Protein AF-A0A6H0ZGT9-F1 (afdb_monomer_lite)

InterPro domains:
  IPR007039 Conjugal transfer TrbC/type IV secretion VirB2 [PF04956] (5-98)

Radius of gyration: 36.93 Å; chains: 1; bounding box: 100×81×76 Å

Structure (mmCIF, N/CA/C/O backbone):
data_AF-A0A6H0ZGT9-F1
#
_entry.id   AF-A0A6H0ZGT9-F1
#
loop_
_atom_site.group_PDB
_atom_site.id
_atom_site.type_symbol
_atom_site.label_atom_id
_atom_site.label_alt_id
_atom_site.label_comp_id
_atom_site.label_asym_id
_atom_site.label_entity_id
_atom_site.label_seq_id
_atom_site.pdbx_PDB_ins_code
_atom_site.Cartn_x
_atom_site.Cartn_y
_atom_site.Cartn_z
_atom_site.occupancy
_atom_site.B_iso_or_equiv
_atom_site.auth_seq_id
_atom_site.auth_comp_id
_atom_site.auth_asym_id
_atom_site.auth_atom_id
_atom_site.pdbx_PDB_model_num
ATOM 1 N N . MET A 1 1 ? -10.856 -4.646 -25.335 1.00 51.62 1 MET A N 1
ATOM 2 C CA . MET A 1 1 ? -10.482 -5.008 -23.946 1.00 51.62 1 MET A CA 1
ATOM 3 C C . MET A 1 1 ? -9.974 -3.779 -23.153 1.00 51.62 1 MET A C 1
ATOM 5 O O . MET A 1 1 ? -8.777 -3.687 -22.912 1.00 51.62 1 MET A O 1
ATOM 9 N N . PRO A 1 2 ? -10.827 -2.806 -22.757 1.00 55.91 2 PRO A N 1
ATOM 10 C CA . PRO A 1 2 ? -10.394 -1.606 -22.010 1.00 55.91 2 PRO A CA 1
ATOM 11 C C . PRO A 1 2 ? -10.449 -1.724 -20.469 1.00 55.91 2 PRO A C 1
ATOM 13 O O . PRO A 1 2 ? -9.839 -0.907 -19.783 1.00 55.91 2 PRO A O 1
ATOM 16 N N . HIS A 1 3 ? -11.117 -2.747 -19.920 1.00 55.16 3 HIS A N 1
ATOM 17 C CA . HIS A 1 3 ? -11.382 -2.908 -18.477 1.00 55.16 3 HIS A CA 1
ATOM 18 C C . HIS A 1 3 ? -10.123 -2.908 -17.588 1.00 55.16 3 HIS A C 1
ATOM 20 O O . HIS A 1 3 ? -10.162 -2.499 -16.431 1.00 55.16 3 HIS A O 1
ATOM 26 N N . ASN A 1 4 ? -8.975 -3.305 -18.138 1.00 63.25 4 ASN A N 1
ATOM 27 C CA . ASN A 1 4 ? -7.741 -3.442 -17.367 1.00 63.25 4 ASN A CA 1
ATOM 28 C C . ASN A 1 4 ? -7.034 -2.091 -17.148 1.00 63.25 4 ASN A C 1
ATOM 30 O O . ASN A 1 4 ? -6.254 -1.962 -16.206 1.00 63.25 4 ASN A O 1
ATOM 34 N N . ARG A 1 5 ? -7.284 -1.080 -18.000 1.00 64.00 5 ARG A N 1
ATOM 35 C CA . ARG A 1 5 ? -6.709 0.273 -17.837 1.00 64.00 5 ARG A CA 1
ATOM 36 C C . ARG A 1 5 ? -7.515 1.111 -16.851 1.00 64.00 5 ARG A C 1
ATOM 38 O O . ARG A 1 5 ? -6.908 1.797 -16.036 1.00 64.00 5 ARG A O 1
ATOM 45 N N . SER A 1 6 ? -8.844 1.011 -16.880 1.00 67.75 6 SER A N 1
ATOM 46 C CA . SER A 1 6 ? -9.717 1.697 -15.919 1.00 67.75 6 SER A CA 1
ATOM 47 C C . SER A 1 6 ? -9.527 1.169 -14.496 1.00 67.75 6 SER A C 1
ATOM 49 O O . SER A 1 6 ? -9.443 1.966 -13.568 1.00 67.75 6 SER A O 1
ATOM 51 N N . LEU A 1 7 ? -9.339 -0.147 -14.327 1.00 71.00 7 LEU A N 1
ATOM 52 C CA . LEU A 1 7 ? -9.039 -0.741 -13.019 1.00 71.00 7 LEU A CA 1
ATOM 53 C C . LEU A 1 7 ? -7.696 -0.251 -12.446 1.00 71.00 7 LEU A C 1
ATOM 55 O O . LEU A 1 7 ? -7.608 0.092 -11.271 1.00 71.00 7 LEU A O 1
ATOM 59 N N . ARG A 1 8 ? -6.651 -0.171 -13.283 1.00 71.88 8 ARG A N 1
ATOM 60 C CA . ARG A 1 8 ? -5.324 0.325 -12.872 1.00 71.88 8 ARG A CA 1
ATOM 61 C C . ARG A 1 8 ? -5.348 1.807 -12.493 1.00 71.88 8 ARG A C 1
ATOM 63 O O . ARG A 1 8 ? -4.721 2.177 -11.505 1.00 71.88 8 ARG A O 1
ATOM 70 N N . LEU A 1 9 ? -6.087 2.635 -13.238 1.00 79.69 9 LEU A N 1
ATOM 71 C CA . LEU A 1 9 ? -6.284 4.044 -12.881 1.00 79.69 9 LEU A CA 1
ATOM 72 C C . LEU A 1 9 ? -7.074 4.196 -11.575 1.00 79.69 9 LEU A C 1
ATOM 74 O O . LEU A 1 9 ? -6.716 5.035 -10.756 1.00 79.69 9 LEU A O 1
ATOM 78 N N . GLY A 1 10 ? -8.104 3.372 -11.363 1.00 76.88 10 GLY A N 1
ATOM 79 C CA . GLY A 1 10 ? -8.909 3.401 -10.141 1.00 76.88 10 GLY A CA 1
ATOM 80 C C . GLY A 1 10 ? -8.093 3.086 -8.885 1.00 76.88 10 GLY A C 1
ATOM 81 O O . GLY A 1 10 ? -8.203 3.795 -7.890 1.00 76.88 10 GLY A O 1
ATOM 82 N N . ILE A 1 11 ? -7.213 2.080 -8.950 1.00 82.56 11 ILE A N 1
ATOM 83 C CA . ILE A 1 11 ? -6.330 1.716 -7.827 1.00 82.56 11 ILE A CA 1
ATOM 84 C C . ILE A 1 11 ? -5.318 2.832 -7.534 1.00 82.56 11 ILE A C 1
ATOM 86 O O . ILE A 1 11 ? -5.111 3.180 -6.374 1.00 82.56 11 ILE A O 1
ATOM 90 N N . ALA A 1 12 ? -4.714 3.426 -8.568 1.00 80.88 12 ALA A N 1
ATOM 91 C CA . ALA A 1 12 ? -3.767 4.528 -8.392 1.00 80.88 12 ALA A CA 1
ATOM 92 C C . ALA A 1 12 ? -4.439 5.774 -7.790 1.00 80.88 12 ALA A C 1
ATOM 94 O O . ALA A 1 12 ? -3.894 6.384 -6.873 1.00 80.88 12 ALA A O 1
ATOM 95 N N . ALA A 1 13 ? -5.644 6.117 -8.254 1.00 81.38 13 ALA A N 1
ATOM 96 C CA . ALA A 1 13 ? -6.419 7.229 -7.712 1.00 81.38 13 ALA A CA 1
ATOM 97 C C . ALA A 1 13 ? -6.813 6.998 -6.242 1.00 81.38 13 ALA A C 1
ATOM 99 O O . ALA A 1 13 ? -6.702 7.916 -5.433 1.00 81.38 13 ALA A O 1
ATOM 100 N N . ALA A 1 14 ? -7.196 5.770 -5.876 1.00 80.38 14 ALA A N 1
ATOM 101 C CA . ALA A 1 14 ? -7.512 5.415 -4.493 1.00 80.38 14 ALA A CA 1
ATOM 102 C C . ALA A 1 14 ? -6.292 5.542 -3.561 1.00 80.38 14 ALA A C 1
ATOM 104 O O . ALA A 1 14 ? -6.410 6.107 -2.475 1.00 80.38 14 ALA A O 1
ATOM 105 N N . PHE A 1 15 ? -5.113 5.084 -3.998 1.00 82.94 15 PHE A N 1
ATOM 106 C CA . PHE A 1 15 ? -3.865 5.229 -3.239 1.00 82.94 15 PHE A CA 1
ATOM 107 C C . PHE A 1 15 ? -3.457 6.693 -3.053 1.00 82.94 15 PHE A C 1
ATOM 109 O O . PHE A 1 15 ? -3.038 7.081 -1.963 1.00 82.94 15 PHE A O 1
ATOM 116 N N . ILE A 1 16 ? -3.616 7.517 -4.093 1.00 82.38 16 ILE A N 1
ATOM 117 C CA . ILE A 1 16 ? -3.343 8.953 -4.005 1.00 82.38 16 ILE A CA 1
ATOM 118 C C . ILE A 1 16 ? -4.311 9.597 -3.011 1.00 82.38 16 ILE A C 1
ATOM 120 O O . ILE A 1 16 ? -3.844 10.205 -2.056 1.00 82.38 16 ILE A O 1
ATOM 124 N N . CYS A 1 17 ? -5.625 9.394 -3.140 1.00 75.44 17 CYS A N 1
ATOM 125 C CA . CYS A 1 17 ? -6.609 9.930 -2.191 1.00 75.44 17 CYS A CA 1
ATOM 126 C C . CYS A 1 17 ? -6.351 9.503 -0.736 1.00 75.44 17 CYS A C 1
ATOM 128 O O . CYS A 1 17 ? -6.503 10.322 0.166 1.00 75.44 17 CYS A O 1
ATOM 130 N N . ALA A 1 18 ? -5.915 8.262 -0.503 1.00 75.06 18 ALA A N 1
ATOM 131 C CA . ALA A 1 18 ? -5.544 7.795 0.832 1.00 75.06 18 ALA A CA 1
ATOM 132 C C . ALA A 1 18 ? -4.286 8.498 1.383 1.00 75.06 18 ALA A C 1
ATOM 134 O O . ALA A 1 18 ? -4.203 8.747 2.580 1.00 75.06 18 ALA A O 1
ATOM 135 N N . SER A 1 19 ? -3.328 8.860 0.521 1.00 72.44 19 SER A N 1
ATOM 136 C CA . SER A 1 19 ? -2.079 9.529 0.925 1.00 72.44 19 SER A CA 1
ATOM 137 C C . SER A 1 19 ? -2.225 11.020 1.268 1.00 72.44 19 SER A C 1
ATOM 139 O O . SER A 1 19 ? -1.401 11.553 2.006 1.00 72.44 19 SER A O 1
ATOM 141 N N . ILE A 1 20 ? -3.272 11.687 0.765 1.00 72.06 20 ILE A N 1
ATOM 142 C CA . ILE A 1 20 ? -3.593 13.105 1.042 1.00 72.06 20 ILE A CA 1
ATOM 143 C C . ILE A 1 20 ? -4.688 13.289 2.103 1.00 72.06 20 ILE A C 1
ATOM 145 O O . ILE A 1 20 ? -5.053 14.423 2.414 1.00 72.06 20 ILE A O 1
ATOM 149 N N . ALA A 1 21 ? -5.207 12.205 2.683 1.00 59.72 21 ALA A N 1
ATOM 150 C CA . ALA A 1 21 ? -6.159 12.277 3.783 1.00 59.72 21 ALA A CA 1
ATOM 151 C C . ALA A 1 21 ? -5.452 12.765 5.061 1.00 59.72 21 ALA A C 1
ATOM 153 O O . ALA A 1 21 ? -4.923 11.981 5.847 1.00 59.72 21 ALA A O 1
ATOM 154 N N . ALA A 1 22 ? -5.417 14.083 5.257 1.00 60.47 22 ALA A N 1
ATOM 155 C CA . ALA A 1 22 ? -5.014 14.677 6.523 1.00 60.47 22 ALA A CA 1
ATOM 156 C C . ALA A 1 22 ? -6.045 14.325 7.617 1.00 60.47 22 ALA A C 1
ATOM 158 O O . ALA A 1 22 ? -7.244 14.269 7.320 1.00 60.47 22 ALA A O 1
ATOM 159 N N . PRO A 1 23 ? -5.627 14.119 8.879 1.00 59.16 23 PRO A N 1
ATOM 160 C CA . PRO A 1 23 ? -6.565 13.895 9.969 1.00 59.16 23 PRO A CA 1
ATOM 161 C C . PRO A 1 23 ? -7.434 15.145 10.159 1.00 59.16 23 PRO A C 1
ATOM 163 O O . PRO A 1 23 ? -6.939 16.211 10.528 1.00 59.16 23 PRO A O 1
ATOM 166 N N . ALA A 1 24 ? -8.733 15.026 9.897 1.00 53.16 24 ALA A N 1
ATOM 167 C CA . ALA A 1 24 ? -9.699 16.062 10.226 1.00 53.16 24 ALA A CA 1
ATOM 168 C C . ALA A 1 24 ? -9.985 16.000 11.734 1.00 53.16 24 ALA A C 1
ATOM 170 O O . ALA A 1 24 ? -10.862 15.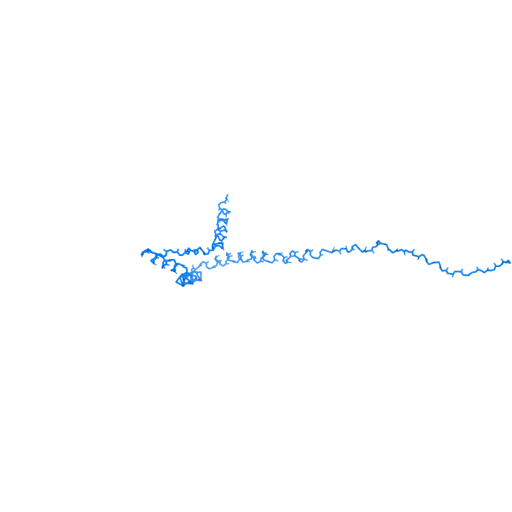267 12.182 1.00 53.16 24 ALA A O 1
ATOM 171 N N . PHE A 1 25 ? -9.213 16.750 12.522 1.00 51.34 25 PHE A N 1
ATOM 172 C CA . PHE A 1 25 ? -9.518 16.995 13.930 1.00 51.34 25 PHE A CA 1
ATOM 173 C C . PHE A 1 25 ? -10.719 17.946 14.008 1.00 51.34 25 PHE A C 1
ATOM 175 O O . PHE A 1 25 ? -10.582 19.155 13.809 1.00 51.34 25 PHE A O 1
ATOM 182 N N . ALA A 1 26 ? -11.906 17.400 14.272 1.00 55.78 26 ALA A N 1
ATOM 183 C CA . ALA A 1 26 ? -13.073 18.188 14.646 1.00 55.78 26 ALA A CA 1
ATOM 184 C C . ALA A 1 26 ? -12.885 18.654 16.097 1.00 55.78 26 ALA A C 1
ATOM 186 O O . ALA A 1 26 ? -13.116 17.910 17.043 1.00 55.78 26 ALA A O 1
ATOM 187 N N . GLY A 1 27 ? -12.370 19.871 16.262 1.00 53.38 27 GLY A N 1
ATOM 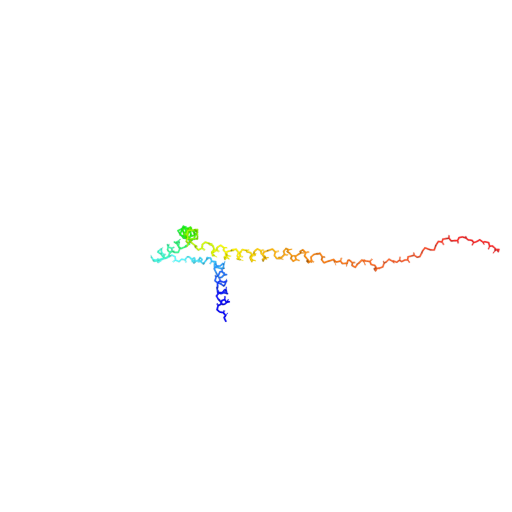188 C CA . GLY A 1 27 ? -12.177 20.483 17.569 1.00 53.38 27 GLY A CA 1
ATOM 189 C C . GLY A 1 27 ? -13.491 20.944 18.208 1.00 53.38 27 GLY A C 1
ATOM 190 O O . GLY A 1 27 ? -14.277 21.647 17.579 1.00 53.38 27 GLY A O 1
ATOM 191 N N . SER A 1 28 ? -13.625 20.602 19.493 1.00 61.72 28 SER A N 1
ATOM 192 C CA . SER A 1 28 ? -14.409 21.253 20.557 1.00 61.72 28 SER A CA 1
ATOM 193 C C . SER A 1 28 ? -15.928 21.393 20.374 1.00 61.72 28 SER A C 1
ATOM 195 O O . SER A 1 28 ? -16.400 22.297 19.686 1.00 61.72 28 SER A O 1
ATOM 197 N N . GLY A 1 29 ? -16.690 20.594 21.132 1.00 52.44 29 GLY A N 1
ATOM 198 C CA . GLY A 1 29 ? -18.146 20.734 21.247 1.00 52.44 29 GLY A CA 1
ATOM 199 C C . GLY A 1 29 ? -18.783 20.081 22.480 1.00 52.44 29 GLY A C 1
ATOM 200 O O . GLY A 1 29 ? -19.956 19.730 22.430 1.00 52.44 29 GLY A O 1
ATOM 201 N N . GLY A 1 30 ? -18.048 19.935 23.589 1.00 64.44 30 GLY A N 1
ATOM 202 C CA . GLY A 1 30 ? -18.531 19.246 24.789 1.00 64.44 30 GLY A CA 1
ATOM 203 C C . GLY A 1 30 ? -19.867 19.786 25.312 1.00 64.44 30 GLY A C 1
ATOM 204 O O . GLY A 1 30 ? -19.938 20.913 25.796 1.00 64.44 30 GLY A O 1
ATOM 205 N N . SER A 1 31 ? -20.925 18.972 25.225 1.00 60.53 31 SER A N 1
ATOM 206 C CA . SER A 1 31 ? -22.159 19.105 26.033 1.00 60.53 31 SER A CA 1
ATOM 207 C C . SER A 1 31 ? -23.181 17.973 25.853 1.00 60.53 31 SER A C 1
ATOM 209 O O . SER A 1 31 ? -24.219 17.994 26.515 1.00 60.53 31 SER A O 1
ATOM 211 N N . LEU A 1 32 ? -22.930 16.976 24.996 1.00 68.69 32 LEU A N 1
ATOM 212 C CA . LEU A 1 32 ? -23.943 15.982 24.645 1.00 68.69 32 LEU A CA 1
ATOM 213 C C . LEU A 1 32 ? -23.521 14.565 25.083 1.00 68.69 32 LEU A C 1
ATOM 215 O O . LEU A 1 32 ? -22.435 14.120 24.719 1.00 68.69 32 LEU A O 1
ATOM 219 N N . PRO A 1 33 ? -24.357 13.816 25.835 1.00 70.81 33 PRO A N 1
ATOM 220 C CA . PRO A 1 33 ? -23.983 12.520 26.424 1.00 70.81 33 PRO A CA 1
ATOM 221 C C . PRO A 1 33 ? -23.639 11.411 25.410 1.00 70.81 33 PRO A C 1
ATOM 223 O O . PRO A 1 33 ? -23.147 10.355 25.798 1.00 70.81 33 PRO A O 1
ATOM 226 N N . TRP A 1 34 ? -23.881 11.638 24.119 1.00 72.81 34 TRP A N 1
ATOM 227 C CA . TRP A 1 34 ? -23.516 10.741 23.021 1.00 72.81 34 TRP A CA 1
ATOM 228 C C . TRP A 1 34 ? -22.160 11.052 22.372 1.00 72.81 34 TRP A C 1
ATOM 230 O O . TRP A 1 34 ? -21.710 10.257 21.549 1.00 72.81 34 TRP A O 1
ATOM 240 N N . GLU A 1 35 ? -21.485 12.149 22.729 1.00 70.75 35 GLU A N 1
ATOM 241 C CA . GLU A 1 35 ? -20.141 12.424 22.202 1.00 70.75 35 GLU A CA 1
ATOM 242 C C . GLU A 1 35 ? -19.093 11.447 22.736 1.00 70.75 35 GLU A C 1
ATOM 244 O O . GLU A 1 35 ? -18.288 10.965 21.952 1.00 70.75 35 GLU A O 1
ATOM 249 N N . GLY A 1 36 ? -19.149 11.059 24.014 1.00 75.69 36 GLY A N 1
ATOM 250 C CA . GLY A 1 36 ? -18.181 10.115 24.592 1.00 75.69 36 GLY A CA 1
ATOM 251 C C . GLY A 1 36 ? -18.107 8.772 23.843 1.00 75.69 36 GLY A C 1
ATOM 252 O O . GLY A 1 36 ? -17.015 8.341 23.477 1.00 75.69 36 GLY A O 1
ATOM 253 N N . PRO A 1 37 ? -19.245 8.115 23.542 1.00 76.06 37 PRO A N 1
ATOM 254 C CA . PRO A 1 37 ? -19.251 6.908 22.715 1.00 76.06 37 PRO A CA 1
ATOM 255 C C . PRO A 1 37 ? -18.757 7.120 21.274 1.00 76.06 37 PRO A C 1
ATOM 257 O O . PRO A 1 37 ? -18.132 6.224 20.711 1.00 76.06 37 PRO A O 1
ATOM 260 N N . LEU A 1 38 ? -19.017 8.279 20.659 1.00 73.69 38 LEU A N 1
ATOM 261 C CA . LEU A 1 38 ? -18.555 8.579 19.296 1.00 73.69 38 LEU A CA 1
ATOM 262 C C . LEU A 1 38 ? -17.049 8.876 19.251 1.00 73.69 38 LEU A C 1
ATOM 264 O O . LEU A 1 38 ? -16.361 8.417 18.338 1.00 73.69 38 LEU A O 1
ATOM 268 N N . GLU A 1 39 ? -16.532 9.579 20.255 1.00 74.00 39 GLU A N 1
ATOM 269 C CA . GLU A 1 39 ? -15.107 9.863 20.432 1.00 74.00 39 GLU A CA 1
ATOM 270 C C . GLU A 1 39 ? -14.327 8.575 20.713 1.00 74.00 39 GLU A C 1
ATOM 272 O O . GLU A 1 39 ? -13.302 8.328 20.087 1.00 74.00 39 GLU A O 1
ATOM 277 N N . GLN A 1 40 ? -14.883 7.666 21.518 1.00 73.12 40 GLN A N 1
ATOM 278 C CA . GLN A 1 40 ? -14.291 6.352 21.774 1.00 73.12 40 GLN A CA 1
ATOM 279 C C . GLN A 1 40 ? -14.231 5.467 20.515 1.00 73.12 40 GLN A C 1
ATOM 281 O O . GLN A 1 40 ? -13.270 4.719 20.323 1.00 73.12 40 GLN A O 1
ATOM 286 N N . ILE A 1 41 ? -15.218 5.565 19.615 1.00 75.88 41 ILE A N 1
ATOM 287 C CA . ILE A 1 41 ? -15.145 4.898 18.307 1.00 75.88 41 ILE A CA 1
ATOM 288 C C . ILE A 1 41 ? -14.049 5.534 17.448 1.00 75.88 41 ILE A C 1
ATOM 290 O O . ILE A 1 41 ? -13.266 4.805 16.834 1.00 75.88 41 ILE A O 1
ATOM 294 N N . GLN A 1 42 ? -13.949 6.863 17.428 1.00 71.19 42 GLN A N 1
ATOM 295 C CA . GLN A 1 42 ? -12.900 7.558 16.685 1.00 71.19 42 GLN A CA 1
ATOM 296 C C . GLN A 1 42 ? -11.505 7.165 17.195 1.00 71.19 42 GLN A C 1
ATOM 298 O O . GLN A 1 42 ? -10.672 6.747 16.391 1.00 71.19 42 GLN A O 1
ATOM 303 N N . GLU A 1 43 ? -11.291 7.173 18.513 1.00 73.31 43 GLU A N 1
ATOM 304 C CA . GLU A 1 43 ? -10.068 6.684 19.159 1.00 73.31 43 GLU A CA 1
ATOM 305 C C . GLU A 1 43 ? -9.809 5.199 18.882 1.00 73.31 43 GLU A C 1
ATOM 307 O O . GLU A 1 43 ? -8.659 4.795 18.744 1.00 73.31 43 GLU A O 1
ATOM 312 N N . SER A 1 44 ? -10.836 4.354 18.758 1.00 73.81 44 SER A N 1
ATOM 313 C CA . SER A 1 44 ? -10.629 2.929 18.452 1.00 73.81 44 SER A CA 1
ATOM 314 C C . SER A 1 44 ? -10.158 2.679 17.011 1.00 73.81 44 SER A C 1
ATOM 316 O O . SER A 1 44 ? -9.431 1.715 16.760 1.00 73.81 44 SER A O 1
ATOM 318 N N . ILE A 1 45 ? -10.535 3.560 16.076 1.00 75.62 45 ILE A N 1
ATOM 319 C CA . ILE A 1 45 ? -10.174 3.474 14.653 1.00 75.62 45 ILE A CA 1
ATOM 320 C C . ILE A 1 45 ? -8.799 4.102 14.390 1.00 75.62 45 ILE A C 1
ATOM 322 O O . ILE A 1 45 ? -8.062 3.613 13.535 1.00 75.62 45 ILE A O 1
ATOM 326 N N . THR A 1 46 ? -8.437 5.166 15.110 1.00 76.88 46 THR A N 1
ATOM 327 C CA . THR A 1 46 ? -7.146 5.862 14.942 1.00 76.88 46 THR A CA 1
ATOM 328 C C . THR A 1 46 ? -6.105 5.501 16.004 1.00 76.88 46 THR A C 1
ATOM 330 O O . THR A 1 46 ? -4.934 5.848 15.858 1.00 76.88 46 THR A O 1
ATOM 333 N N . GLY A 1 47 ? -6.499 4.795 17.061 1.00 81.12 47 GLY A N 1
ATOM 334 C CA . GLY A 1 47 ? -5.645 4.452 18.192 1.00 81.12 47 GLY A CA 1
ATOM 335 C C . GLY A 1 47 ? -4.852 3.147 18.037 1.00 81.12 47 GLY A C 1
ATOM 336 O O . GLY A 1 47 ? -4.898 2.475 17.002 1.00 81.12 47 GLY A O 1
ATOM 337 N N . PRO A 1 48 ? -4.125 2.734 19.095 1.00 82.38 48 PRO A N 1
ATOM 338 C CA . PRO A 1 48 ? -3.202 1.593 19.064 1.00 82.38 48 PRO A CA 1
ATOM 339 C C . PRO A 1 48 ? -3.851 0.259 18.667 1.00 82.38 48 PRO A C 1
ATOM 341 O O . PRO A 1 48 ? -3.188 -0.609 18.101 1.00 82.38 48 PRO A O 1
ATOM 344 N N . VAL A 1 49 ? -5.152 0.098 18.929 1.00 85.44 49 VAL A N 1
ATOM 345 C CA . VAL A 1 49 ? -5.925 -1.110 18.599 1.00 85.44 49 VAL A CA 1
ATOM 346 C C . VAL A 1 49 ? -5.937 -1.368 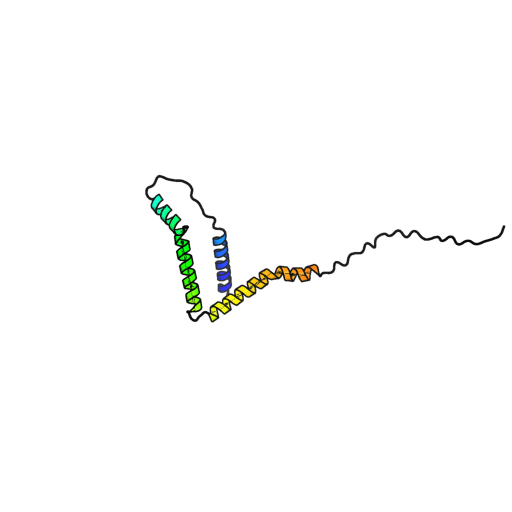17.091 1.00 85.44 49 VAL A C 1
ATOM 348 O O . VAL A 1 49 ? -5.684 -2.497 16.667 1.00 85.44 49 VAL A O 1
ATOM 351 N N . ALA A 1 50 ? -6.135 -0.327 16.277 1.00 87.56 50 ALA A N 1
ATOM 352 C CA . ALA A 1 50 ? -6.069 -0.438 14.823 1.00 87.56 50 ALA A CA 1
ATOM 353 C C . ALA A 1 50 ? -4.677 -0.894 14.353 1.00 87.56 50 ALA A C 1
ATOM 355 O O . ALA A 1 50 ? -4.565 -1.734 13.459 1.00 87.56 50 ALA A O 1
ATOM 356 N N . GLY A 1 51 ? -3.620 -0.414 15.016 1.00 86.88 51 GLY A N 1
ATOM 357 C CA . GLY A 1 51 ? -2.243 -0.846 14.770 1.00 86.88 51 GLY A CA 1
ATOM 358 C C . GLY A 1 51 ? -2.029 -2.344 15.017 1.00 86.88 51 GLY A C 1
ATOM 359 O O . GLY A 1 51 ? -1.447 -3.027 14.174 1.00 86.88 51 GLY A O 1
ATOM 360 N N . TYR A 1 52 ? -2.544 -2.887 16.125 1.00 91.81 52 TYR A N 1
ATOM 361 C CA . TYR A 1 52 ? -2.438 -4.324 16.418 1.00 91.81 52 TYR A CA 1
ATOM 362 C C . TYR A 1 52 ? -3.230 -5.188 15.429 1.00 91.81 52 TYR A C 1
ATOM 364 O O . TYR A 1 52 ? -2.744 -6.242 15.013 1.00 91.81 52 TYR A O 1
ATOM 372 N N . ILE A 1 53 ? -4.414 -4.732 15.005 1.00 91.75 53 ILE A N 1
ATOM 373 C CA . ILE A 1 53 ? -5.210 -5.420 13.976 1.00 91.75 53 ILE A CA 1
ATOM 374 C C . ILE A 1 53 ? -4.466 -5.417 12.636 1.00 91.75 53 ILE A C 1
ATOM 376 O O . ILE A 1 53 ? -4.387 -6.455 11.978 1.00 91.75 53 ILE A O 1
ATOM 380 N N . ALA A 1 54 ? -3.877 -4.283 12.247 1.00 92.06 54 ALA A N 1
ATOM 381 C CA . ALA A 1 54 ? -3.082 -4.184 11.026 1.00 92.06 54 ALA A CA 1
ATOM 382 C C . ALA A 1 54 ? -1.878 -5.138 11.057 1.00 92.06 54 ALA A C 1
ATOM 384 O O . ALA A 1 54 ? -1.637 -5.856 10.086 1.00 92.06 54 ALA A O 1
ATOM 385 N N . LEU A 1 55 ? -1.164 -5.211 12.185 1.00 94.94 55 LEU A N 1
ATOM 386 C CA . LEU A 1 55 ? -0.049 -6.143 12.368 1.00 94.94 55 LEU A CA 1
ATOM 387 C C . LEU A 1 55 ? -0.518 -7.600 12.216 1.00 94.94 55 LEU A C 1
ATOM 389 O O . LEU A 1 55 ? 0.075 -8.360 11.448 1.00 94.94 55 LEU A O 1
ATOM 393 N N . ALA A 1 56 ? -1.617 -7.977 12.876 1.00 94.25 56 ALA A N 1
ATOM 394 C CA . ALA A 1 56 ? -2.191 -9.316 12.756 1.00 94.25 56 ALA A CA 1
ATOM 395 C C . ALA A 1 56 ? -2.587 -9.648 11.304 1.00 94.25 56 ALA A C 1
ATOM 397 O O . ALA A 1 56 ? -2.266 -10.729 10.809 1.00 94.25 56 ALA A O 1
ATOM 398 N N . ALA A 1 57 ? -3.219 -8.709 10.593 1.00 93.88 57 ALA A N 1
ATOM 399 C CA . ALA A 1 57 ? -3.609 -8.887 9.196 1.00 93.88 57 ALA A CA 1
ATOM 400 C C . ALA A 1 57 ? -2.396 -9.105 8.274 1.00 93.88 57 ALA A C 1
ATOM 402 O O . ALA A 1 57 ? -2.419 -10.006 7.435 1.00 93.88 57 ALA A O 1
ATOM 403 N N . VAL A 1 58 ? -1.319 -8.334 8.455 1.00 93.75 58 VAL A N 1
ATOM 404 C CA . VAL A 1 58 ? -0.067 -8.492 7.694 1.00 93.75 58 VAL A CA 1
ATOM 405 C C . VAL A 1 58 ? 0.576 -9.852 7.966 1.00 93.75 58 VAL A C 1
ATOM 407 O O . VAL A 1 58 ? 1.007 -10.520 7.025 1.00 93.75 58 VAL A O 1
ATOM 410 N N . ALA A 1 59 ? 0.606 -10.295 9.225 1.00 93.44 59 ALA A N 1
ATOM 411 C CA . ALA A 1 59 ? 1.152 -11.601 9.590 1.00 93.44 59 ALA A CA 1
ATOM 412 C C . ALA A 1 59 ? 0.361 -12.750 8.947 1.00 93.44 59 ALA A C 1
ATOM 414 O O . ALA A 1 59 ? 0.953 -13.674 8.391 1.00 93.44 59 ALA A O 1
ATOM 415 N N . ILE A 1 60 ? -0.972 -12.664 8.960 1.00 92.12 60 ILE A N 1
ATOM 416 C CA . ILE A 1 60 ? -1.845 -13.650 8.317 1.00 92.12 60 ILE A CA 1
ATOM 417 C C . ILE A 1 60 ? -1.642 -13.637 6.797 1.00 92.12 60 ILE A C 1
ATOM 419 O O . ILE A 1 60 ? -1.473 -14.699 6.206 1.00 92.12 60 ILE A O 1
ATOM 423 N N . ALA A 1 61 ? -1.603 -12.466 6.157 1.00 88.06 61 ALA A N 1
ATOM 424 C CA . ALA A 1 61 ? -1.371 -12.355 4.715 1.00 88.06 61 ALA A CA 1
ATOM 425 C C . ALA A 1 61 ? 0.000 -12.920 4.301 1.00 88.06 61 ALA A C 1
ATOM 427 O O . ALA A 1 61 ? 0.096 -13.669 3.328 1.00 88.06 61 ALA A O 1
ATOM 428 N N . GLY A 1 62 ? 1.054 -12.622 5.069 1.00 88.25 62 GLY A N 1
ATOM 429 C CA . GLY A 1 62 ? 2.386 -13.194 4.868 1.00 88.25 62 GLY A CA 1
ATOM 430 C C . GLY A 1 62 ? 2.418 -14.711 5.086 1.00 88.25 62 GLY A C 1
ATOM 431 O O . GLY A 1 62 ? 3.016 -15.437 4.294 1.00 88.25 62 GLY A O 1
ATOM 432 N N . GLY A 1 63 ? 1.722 -15.207 6.111 1.00 88.25 63 GLY A N 1
ATOM 433 C CA . GLY A 1 63 ? 1.577 -16.640 6.372 1.00 88.25 63 GLY A CA 1
ATOM 434 C C . GLY A 1 63 ? 0.822 -17.367 5.256 1.00 88.25 63 GLY A C 1
ATOM 435 O O . GLY A 1 63 ? 1.279 -18.409 4.787 1.00 88.25 63 GLY A O 1
ATOM 436 N N . MET A 1 64 ? -0.284 -16.792 4.775 1.00 85.56 64 MET A N 1
ATOM 437 C CA . MET A 1 64 ? -1.039 -17.320 3.633 1.00 85.56 64 MET A CA 1
ATOM 438 C C . MET A 1 64 ? -0.206 -17.328 2.357 1.00 85.56 64 MET A C 1
ATOM 440 O O . MET A 1 64 ? -0.336 -18.250 1.564 1.00 85.56 64 MET A O 1
ATOM 444 N N . LEU A 1 65 ? 0.682 -16.354 2.166 1.00 86.38 65 LEU A N 1
ATOM 445 C CA . LEU A 1 65 ? 1.624 -16.396 1.058 1.00 86.38 65 LEU A CA 1
ATOM 446 C C . LEU A 1 65 ? 2.534 -17.617 1.167 1.00 86.38 65 LEU A C 1
ATOM 448 O O . LEU A 1 65 ? 2.518 -18.452 0.266 1.00 86.38 65 LEU A O 1
ATOM 452 N N . ILE A 1 66 ? 3.262 -17.757 2.281 1.00 82.62 66 ILE A N 1
ATOM 453 C CA . ILE A 1 66 ? 4.278 -18.806 2.465 1.00 82.62 66 ILE A CA 1
ATOM 454 C C . ILE A 1 66 ? 3.683 -20.219 2.387 1.00 82.62 66 ILE A C 1
ATOM 456 O O . ILE A 1 66 ? 4.278 -21.101 1.766 1.00 82.62 66 ILE A O 1
ATOM 460 N N . PHE A 1 67 ? 2.517 -20.439 2.996 1.00 80.00 67 PHE A N 1
ATOM 461 C CA . PHE A 1 67 ? 1.922 -21.773 3.125 1.00 80.00 67 PHE A CA 1
ATOM 462 C C . PHE A 1 67 ? 0.738 -22.038 2.184 1.00 80.00 67 PHE A C 1
ATOM 464 O O . PHE A 1 67 ? 0.346 -23.190 2.024 1.00 80.00 67 PHE A O 1
ATOM 471 N N . GLY A 1 68 ? 0.171 -21.020 1.533 1.00 78.56 68 GLY A N 1
ATOM 472 C CA . GLY A 1 68 ? -1.041 -21.138 0.709 1.00 78.56 68 GLY A CA 1
ATOM 473 C C . GLY A 1 68 ? -0.839 -21.719 -0.692 1.00 78.56 68 GLY A C 1
ATOM 474 O O . GLY A 1 68 ? -1.763 -21.678 -1.491 1.00 78.56 68 GLY A O 1
ATOM 475 N N . GLY A 1 69 ? 0.346 -22.238 -1.031 1.00 79.56 69 GLY A N 1
ATOM 476 C CA . GLY A 1 69 ? 0.621 -22.915 -2.312 1.00 79.56 69 GLY A CA 1
ATOM 477 C C . GLY A 1 69 ? 0.751 -22.000 -3.541 1.00 79.56 69 GLY A C 1
ATOM 478 O O . GLY A 1 69 ? 1.351 -22.400 -4.535 1.00 79.56 69 GLY A O 1
ATOM 479 N N . GLU A 1 70 ? 0.284 -20.751 -3.463 1.00 83.56 70 GLU A N 1
ATOM 480 C CA . GLU A 1 70 ? 0.318 -19.765 -4.561 1.00 83.56 70 GLU A CA 1
ATOM 481 C C . GLU A 1 70 ? 1.561 -18.851 -4.535 1.00 83.56 70 GLU A C 1
ATOM 483 O O . GLU A 1 70 ? 1.681 -17.896 -5.307 1.00 83.56 70 GLU A O 1
ATOM 488 N N . LEU A 1 71 ? 2.519 -19.150 -3.650 1.00 84.06 71 LEU A N 1
ATOM 489 C CA . LEU A 1 71 ? 3.726 -18.355 -3.396 1.00 84.06 71 LEU A CA 1
ATOM 490 C C . LEU A 1 71 ? 4.521 -18.079 -4.684 1.00 84.06 71 LEU A C 1
ATOM 492 O O . LEU A 1 71 ? 5.029 -16.979 -4.887 1.00 84.06 71 LEU A O 1
ATOM 496 N N . ASN A 1 72 ? 4.594 -19.071 -5.577 1.00 86.69 72 ASN A N 1
ATOM 497 C CA . ASN A 1 72 ? 5.301 -18.963 -6.852 1.00 86.69 72 ASN A CA 1
ATOM 498 C C . ASN A 1 72 ? 4.658 -17.928 -7.797 1.00 86.69 72 ASN A C 1
ATOM 500 O O . ASN A 1 72 ? 5.370 -17.155 -8.442 1.00 86.69 72 ASN A O 1
ATOM 504 N N . ASP A 1 73 ? 3.326 -17.870 -7.858 1.00 87.75 73 ASP A N 1
ATOM 505 C CA . ASP A 1 73 ? 2.600 -16.895 -8.679 1.00 87.75 73 ASP A CA 1
ATOM 506 C C . ASP A 1 73 ? 2.668 -15.486 -8.083 1.00 87.75 73 ASP A C 1
ATOM 508 O O . ASP A 1 73 ? 2.913 -14.510 -8.804 1.00 87.75 73 ASP A O 1
ATOM 512 N N . PHE A 1 74 ? 2.552 -15.360 -6.759 1.00 87.81 74 PHE A N 1
ATOM 513 C CA . PHE A 1 74 ? 2.749 -14.075 -6.092 1.00 87.81 74 PHE A CA 1
ATOM 514 C C . PHE A 1 74 ? 4.177 -13.550 -6.263 1.00 87.81 74 PHE A C 1
ATOM 516 O O . PHE A 1 74 ? 4.356 -12.395 -6.651 1.00 87.81 74 PHE A O 1
ATOM 523 N N . ALA A 1 75 ? 5.192 -14.387 -6.029 1.00 88.44 75 ALA A N 1
ATOM 524 C CA . ALA A 1 75 ? 6.598 -14.010 -6.161 1.00 88.44 75 ALA A CA 1
ATOM 525 C C . ALA A 1 75 ? 6.922 -13.555 -7.588 1.00 88.44 75 ALA A C 1
ATOM 527 O O . ALA A 1 75 ? 7.579 -12.531 -7.782 1.00 88.44 75 ALA A O 1
ATOM 528 N N . ARG A 1 76 ? 6.391 -14.259 -8.596 1.00 90.06 76 ARG A N 1
ATOM 529 C CA . ARG A 1 76 ? 6.514 -13.863 -10.004 1.00 90.06 76 ARG A CA 1
ATOM 530 C C . ARG A 1 76 ? 5.917 -12.478 -10.249 1.00 90.06 76 ARG A C 1
ATOM 532 O O . ARG A 1 76 ? 6.536 -11.648 -10.915 1.00 90.06 76 ARG A O 1
ATOM 539 N N . ARG A 1 77 ? 4.736 -12.206 -9.691 1.00 91.25 77 ARG A N 1
ATOM 540 C CA . ARG A 1 77 ? 4.054 -10.916 -9.845 1.00 91.25 77 ARG A CA 1
ATOM 541 C C . ARG A 1 77 ? 4.774 -9.787 -9.108 1.00 91.25 77 ARG A C 1
ATOM 543 O O . ARG A 1 77 ? 4.902 -8.696 -9.661 1.00 91.25 77 ARG A O 1
ATOM 550 N N . LEU A 1 78 ? 5.285 -10.061 -7.911 1.00 92.88 78 LEU A N 1
ATOM 551 C CA . LEU A 1 78 ? 6.066 -9.121 -7.111 1.00 92.88 78 LEU A CA 1
ATOM 552 C C . LEU A 1 78 ? 7.392 -8.773 -7.795 1.00 92.88 78 LEU A C 1
ATOM 554 O O . LEU A 1 78 ? 7.743 -7.598 -7.867 1.00 92.88 78 LEU A O 1
ATOM 558 N N . MET A 1 79 ? 8.074 -9.759 -8.383 1.00 95.44 79 MET A N 1
ATOM 559 C CA . MET A 1 79 ? 9.298 -9.532 -9.153 1.00 95.44 79 MET A CA 1
ATOM 560 C C . MET A 1 79 ? 9.063 -8.544 -10.301 1.00 95.44 79 MET A C 1
ATOM 562 O O . MET A 1 79 ? 9.836 -7.601 -10.445 1.00 95.44 79 MET A O 1
ATOM 566 N N . TYR A 1 80 ? 7.968 -8.681 -11.060 1.00 96.50 80 TYR A N 1
ATOM 567 C CA . TYR A 1 80 ? 7.649 -7.725 -12.126 1.00 96.50 80 TYR A CA 1
ATOM 568 C C . TYR A 1 80 ? 7.443 -6.300 -11.603 1.00 96.50 80 TYR A C 1
ATOM 570 O O . TYR A 1 80 ? 7.923 -5.350 -12.220 1.00 96.50 80 TYR A O 1
ATOM 578 N N . VAL A 1 81 ? 6.755 -6.140 -10.468 1.00 96.25 81 VAL A N 1
ATOM 579 C CA . VAL A 1 81 ? 6.535 -4.821 -9.851 1.00 96.25 81 VAL A CA 1
ATOM 580 C C . VAL A 1 81 ? 7.862 -4.199 -9.417 1.00 96.25 81 VAL A C 1
ATOM 582 O O . VAL A 1 81 ? 8.126 -3.043 -9.742 1.00 96.25 81 VAL A O 1
ATOM 585 N N . VAL A 1 82 ? 8.716 -4.970 -8.739 1.00 96.75 82 VAL A N 1
ATOM 586 C CA . VAL A 1 82 ? 10.029 -4.508 -8.268 1.00 96.75 82 VAL A CA 1
ATOM 587 C C . VAL A 1 82 ? 10.954 -4.175 -9.437 1.00 96.75 82 VAL A C 1
ATOM 589 O O . VAL A 1 82 ? 11.602 -3.132 -9.414 1.00 96.75 82 VAL A O 1
ATOM 592 N N . LEU A 1 83 ? 10.987 -5.008 -10.478 1.00 96.69 83 LEU A N 1
ATOM 593 C CA . LEU A 1 83 ? 11.813 -4.784 -11.665 1.00 96.69 83 LEU A CA 1
ATOM 594 C C . LEU A 1 83 ? 11.425 -3.479 -12.366 1.00 96.69 83 LEU A C 1
ATOM 596 O O . LEU A 1 83 ? 12.291 -2.665 -12.682 1.00 96.69 83 LEU A O 1
ATOM 600 N N . VAL A 1 84 ? 10.126 -3.240 -12.561 1.00 97.38 84 VAL A N 1
ATOM 601 C CA . VAL A 1 84 ? 9.637 -1.994 -13.168 1.00 97.38 84 VAL A CA 1
ATOM 602 C C . VAL A 1 84 ? 9.949 -0.790 -12.279 1.00 97.38 84 VAL A C 1
ATOM 604 O O . VAL A 1 84 ? 10.465 0.209 -12.776 1.00 97.38 84 VAL A O 1
ATOM 607 N N . ALA A 1 85 ? 9.684 -0.879 -10.973 1.00 96.69 85 ALA A N 1
ATOM 608 C CA . ALA A 1 85 ? 9.974 0.205 -10.038 1.00 96.69 85 ALA A CA 1
ATOM 609 C C . ALA A 1 85 ? 11.475 0.542 -9.996 1.00 96.69 85 ALA A C 1
ATOM 611 O O . ALA A 1 85 ? 11.836 1.714 -10.051 1.00 96.69 85 ALA A O 1
ATOM 612 N N . GLY A 1 86 ? 12.346 -0.471 -9.969 1.00 96.50 86 GLY A N 1
ATOM 613 C CA . GLY A 1 86 ? 13.798 -0.304 -9.975 1.00 96.50 86 GLY A CA 1
ATOM 614 C C . GLY A 1 86 ? 14.310 0.367 -11.248 1.00 96.50 86 GLY A C 1
ATOM 615 O O . GLY A 1 86 ? 15.122 1.287 -11.165 1.00 96.50 86 GLY A O 1
ATOM 616 N N . ILE A 1 87 ? 13.787 -0.020 -12.417 1.00 95.81 87 ILE A N 1
ATOM 617 C CA . ILE A 1 87 ? 14.119 0.653 -1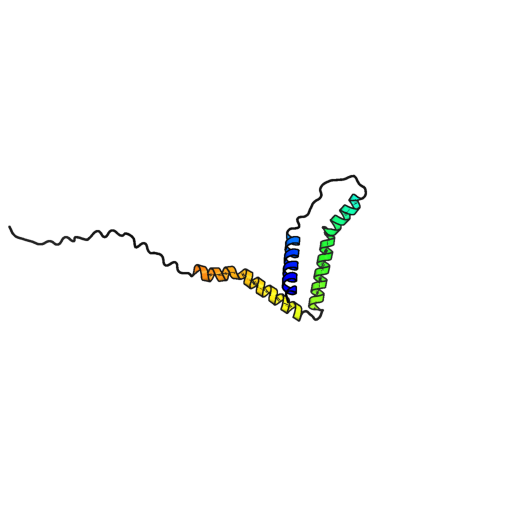3.680 1.00 95.81 87 ILE A CA 1
ATOM 618 C C . ILE A 1 87 ? 13.669 2.114 -13.639 1.00 95.81 87 ILE A C 1
ATOM 620 O O . ILE A 1 87 ? 14.455 2.985 -13.992 1.00 95.81 87 ILE A O 1
ATOM 624 N N . LEU A 1 88 ? 12.445 2.407 -13.190 1.00 96.44 88 LEU A N 1
ATOM 625 C CA . LEU A 1 88 ? 11.943 3.784 -13.116 1.00 96.44 88 LEU A CA 1
ATOM 626 C C . LEU A 1 88 ? 12.757 4.653 -12.146 1.00 96.44 88 LEU A C 1
ATOM 628 O O . LEU A 1 88 ? 13.051 5.802 -12.466 1.00 96.44 88 LEU A O 1
ATOM 632 N N . LEU A 1 89 ? 13.157 4.100 -10.998 1.00 94.62 89 LEU A N 1
ATOM 633 C CA . LEU A 1 89 ? 14.011 4.778 -10.018 1.00 94.62 89 LEU A CA 1
ATOM 634 C C . LEU A 1 89 ? 15.425 5.035 -10.565 1.00 94.62 89 LEU A C 1
ATOM 636 O O . LEU A 1 89 ? 15.969 6.115 -10.353 1.00 94.62 89 LEU A O 1
ATOM 640 N N . GLY A 1 90 ? 16.013 4.073 -11.285 1.00 93.19 90 GLY A N 1
ATOM 641 C CA . GLY A 1 90 ? 17.357 4.187 -11.869 1.00 93.19 90 GLY A CA 1
ATOM 642 C C . GLY A 1 90 ? 17.418 4.882 -13.235 1.00 93.19 90 GLY A C 1
ATOM 643 O O . GLY A 1 90 ? 18.505 5.217 -13.711 1.00 93.19 90 GLY A O 1
ATOM 644 N N . ALA A 1 91 ? 16.275 5.112 -13.886 1.00 94.19 91 ALA A N 1
ATOM 645 C CA . ALA A 1 91 ? 16.214 5.649 -15.244 1.00 94.19 91 ALA A CA 1
ATOM 646 C C . ALA A 1 91 ? 16.858 7.037 -15.355 1.00 94.19 91 ALA A C 1
ATOM 648 O O . ALA A 1 91 ? 17.548 7.312 -16.334 1.00 94.19 91 ALA A O 1
ATOM 649 N N . THR A 1 92 ? 16.680 7.901 -14.352 1.00 90.06 92 THR A N 1
ATOM 650 C CA . THR A 1 92 ? 17.261 9.255 -14.350 1.00 90.06 92 THR A CA 1
ATOM 651 C C . THR A 1 92 ? 18.787 9.214 -14.316 1.00 90.06 92 THR A C 1
ATOM 653 O O . THR A 1 92 ? 19.437 9.974 -15.032 1.00 90.06 92 THR A O 1
ATOM 656 N N . THR A 1 93 ? 19.365 8.279 -13.557 1.00 89.62 93 THR A N 1
ATOM 657 C CA . THR A 1 93 ? 20.811 8.047 -13.500 1.00 89.62 93 THR A CA 1
ATOM 658 C C . THR A 1 93 ? 21.343 7.582 -14.851 1.00 89.62 93 THR A C 1
ATOM 660 O O . THR A 1 93 ? 22.321 8.137 -15.344 1.00 89.62 93 THR A O 1
ATOM 663 N N . ILE A 1 94 ? 20.670 6.623 -15.493 1.00 87.38 94 ILE A N 1
ATOM 664 C CA . ILE A 1 94 ? 21.063 6.110 -16.814 1.00 87.38 94 ILE A CA 1
ATOM 665 C C . ILE A 1 94 ? 20.995 7.220 -17.873 1.00 87.38 94 ILE A C 1
ATOM 667 O O . ILE A 1 94 ? 21.940 7.395 -18.639 1.00 87.38 94 ILE A O 1
ATOM 671 N N . VAL A 1 95 ? 19.922 8.016 -17.894 1.00 88.06 95 VAL A N 1
ATOM 672 C CA . VAL A 1 95 ? 19.785 9.155 -18.820 1.00 88.06 95 VAL A CA 1
ATOM 673 C C . VAL A 1 95 ? 20.861 10.213 -18.565 1.00 88.06 95 VAL A C 1
ATOM 675 O O . VAL A 1 95 ? 21.419 10.751 -19.519 1.00 88.06 95 VAL A O 1
ATOM 678 N N . GLY A 1 96 ? 21.212 10.480 -17.305 1.00 86.38 96 GLY A N 1
ATOM 679 C CA . GLY A 1 96 ? 22.281 11.415 -16.950 1.00 86.38 96 GLY A CA 1
ATOM 680 C C . GLY A 1 96 ? 23.656 11.006 -17.489 1.00 86.38 96 GLY A C 1
ATOM 681 O O . GLY A 1 96 ? 24.406 11.866 -17.956 1.00 86.38 96 GLY A O 1
ATOM 682 N N . LEU A 1 97 ? 23.971 9.705 -17.501 1.00 84.94 97 LEU A N 1
ATOM 683 C CA . LEU A 1 97 ? 25.236 9.189 -18.045 1.00 84.94 97 LEU A CA 1
ATOM 684 C C . LEU A 1 97 ? 25.373 9.474 -19.550 1.00 84.94 97 LEU A C 1
ATOM 686 O O . LEU A 1 97 ? 26.437 9.881 -20.016 1.00 84.94 97 LEU A O 1
ATOM 690 N N . PHE A 1 98 ? 24.287 9.334 -20.310 1.00 78.62 98 PHE A N 1
ATOM 691 C CA . PHE A 1 98 ? 24.292 9.607 -21.751 1.00 78.62 98 PHE A CA 1
ATOM 692 C C . PHE A 1 98 ? 24.042 11.082 -22.104 1.00 78.62 98 PHE A C 1
ATOM 694 O O . PHE A 1 98 ? 24.486 11.531 -23.156 1.00 78.62 98 PHE A O 1
ATOM 701 N N . GLY A 1 99 ? 23.385 11.856 -21.235 1.00 70.75 99 GLY A N 1
ATOM 702 C CA . GLY A 1 99 ? 23.159 13.292 -21.432 1.00 70.75 99 GLY A CA 1
ATOM 703 C C . GLY A 1 99 ? 24.383 14.170 -21.133 1.00 70.75 99 GLY A C 1
ATOM 704 O O . GLY A 1 99 ? 24.554 15.207 -21.765 1.00 70.75 99 GLY A O 1
ATOM 705 N N . SER A 1 100 ? 25.249 13.757 -20.200 1.00 67.69 100 SER A N 1
ATOM 706 C CA . SER A 1 100 ? 26.465 14.498 -19.804 1.00 67.69 100 SER A CA 1
ATOM 707 C C . SER A 1 100 ? 27.704 14.180 -20.648 1.00 67.69 100 SER A C 1
ATOM 709 O O . SER A 1 100 ? 28.601 15.011 -20.749 1.00 67.69 100 SER A O 1
ATOM 711 N N . THR A 1 101 ? 27.742 13.016 -21.304 1.00 61.97 101 THR A N 1
ATOM 712 C CA . THR A 1 101 ? 28.833 12.627 -22.224 1.00 61.97 101 THR A CA 1
ATOM 713 C C . THR A 1 101 ? 28.611 13.172 -23.648 1.00 61.97 101 THR A C 1
ATOM 715 O O . THR A 1 101 ? 29.327 12.823 -24.585 1.00 61.97 101 THR A O 1
ATOM 718 N N . GLY A 1 102 ? 27.618 14.046 -23.841 1.00 63.38 102 GLY A N 1
ATOM 719 C CA . GLY A 1 102 ? 27.501 14.857 -25.046 1.00 63.38 102 GLY A CA 1
ATOM 720 C C . GLY A 1 102 ? 28.589 15.921 -25.018 1.00 63.38 102 GLY A C 1
ATOM 721 O O . GLY A 1 102 ? 28.442 16.927 -24.333 1.00 63.38 102 GLY A O 1
ATOM 722 N N . ALA A 1 103 ? 29.701 15.674 -25.712 1.00 65.31 103 ALA A N 1
ATOM 723 C CA . ALA A 1 103 ? 30.811 16.608 -25.817 1.00 65.31 103 ALA A CA 1
ATOM 724 C C . ALA A 1 103 ? 30.300 18.020 -26.144 1.00 65.31 103 ALA A C 1
ATOM 726 O O . ALA A 1 103 ? 29.866 18.289 -27.266 1.00 65.31 103 ALA A O 1
ATOM 727 N N . SER A 1 104 ? 30.394 18.948 -25.187 1.00 62.75 104 SER A N 1
ATOM 728 C CA . SER A 1 104 ? 30.468 20.354 -25.546 1.00 62.75 104 SER A CA 1
ATOM 729 C C . SER A 1 104 ? 31.811 20.505 -26.245 1.00 62.75 104 SER A C 1
ATOM 731 O O . SER A 1 104 ? 32.849 20.614 -25.588 1.00 62.75 104 SER A O 1
ATOM 733 N N . ILE A 1 105 ? 31.814 20.450 -27.580 1.00 63.09 105 ILE A N 1
ATOM 734 C CA . ILE A 1 105 ? 32.903 21.058 -28.332 1.00 63.09 105 ILE A CA 1
ATOM 735 C C . ILE A 1 105 ? 32.893 22.501 -27.859 1.00 63.09 105 ILE A C 1
ATOM 737 O O . ILE A 1 105 ? 31.980 23.263 -28.179 1.00 63.09 105 ILE A O 1
ATOM 741 N N . GLY A 1 106 ? 33.856 22.836 -27.001 1.00 60.59 106 GLY A N 1
ATOM 742 C CA . GLY A 1 106 ? 34.115 24.214 -26.666 1.00 60.59 106 GLY A CA 1
ATOM 743 C C . GLY A 1 106 ? 34.275 24.917 -27.998 1.00 60.59 106 GLY A C 1
ATOM 744 O O . GLY A 1 106 ? 35.162 24.563 -28.779 1.00 60.59 106 GLY A O 1
ATOM 745 N N . ILE A 1 107 ? 33.395 25.874 -28.280 1.00 65.25 107 ILE A N 1
ATOM 746 C CA . ILE A 1 107 ? 33.732 26.944 -29.201 1.00 65.25 107 ILE A CA 1
ATOM 747 C C . ILE A 1 107 ? 34.928 27.640 -28.560 1.00 65.25 107 ILE A C 1
ATOM 749 O O . ILE A 1 107 ? 34.799 28.557 -27.753 1.00 65.25 107 ILE A O 1
ATOM 753 N N . GLY A 1 108 ? 36.106 27.074 -28.826 1.00 57.56 108 GLY A N 1
ATOM 754 C CA . GLY A 1 108 ? 37.375 27.649 -28.471 1.00 57.56 108 GLY A CA 1
ATOM 755 C C . GLY A 1 108 ? 37.313 29.083 -28.942 1.00 57.56 108 GLY A C 1
ATOM 756 O O . GLY A 1 108 ? 36.908 29.381 -30.064 1.00 57.56 108 GLY A O 1
ATOM 757 N N . GLN A 1 109 ? 37.606 29.961 -28.008 1.00 62.09 109 GLN A N 1
ATOM 758 C CA . GLN A 1 109 ? 37.775 31.381 -28.176 1.00 62.09 109 GLN A CA 1
ATOM 759 C C . GLN A 1 109 ? 38.816 31.643 -29.281 1.00 62.09 109 GLN A C 1
ATOM 761 O O . GLN A 1 109 ? 39.982 31.876 -28.998 1.00 62.09 109 GLN A O 1
ATOM 766 N N . PHE A 1 110 ? 38.417 31.558 -30.551 1.00 58.53 110 PHE A N 1
ATOM 767 C CA . PHE A 1 110 ? 39.257 31.915 -31.701 1.00 58.53 110 PHE A CA 1
ATOM 768 C C . PHE A 1 110 ? 38.931 33.318 -32.229 1.00 58.53 110 PHE A C 1
ATOM 770 O O . PHE A 1 110 ? 39.552 33.789 -33.179 1.00 58.53 110 PHE A O 1
ATOM 777 N N . ALA A 1 111 ? 37.986 34.029 -31.612 1.00 62.44 111 ALA A N 1
ATOM 778 C CA . ALA A 1 111 ? 37.693 35.410 -31.963 1.00 62.44 111 ALA A CA 1
ATOM 779 C C . ALA A 1 111 ? 38.631 36.366 -31.208 1.00 62.44 111 ALA A C 1
ATOM 781 O O . ALA A 1 111 ? 38.316 36.826 -30.114 1.00 62.44 111 ALA A O 1
ATOM 782 N N . GLY A 1 112 ? 39.770 36.678 -31.830 1.00 57.44 112 GLY A N 1
ATOM 783 C CA . GLY A 1 112 ? 40.468 37.945 -31.602 1.00 57.44 112 GLY A CA 1
ATOM 784 C C . GLY A 1 112 ? 41.786 3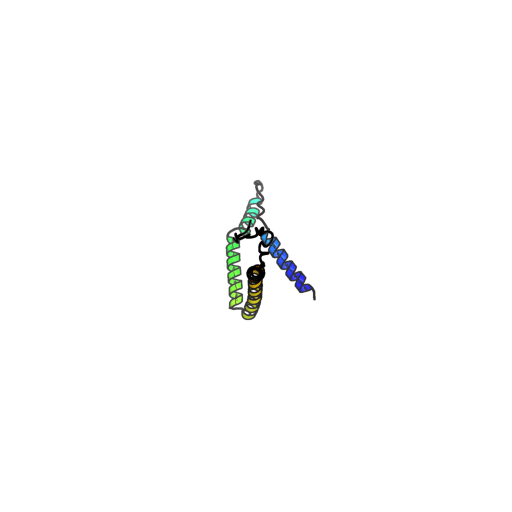7.859 -30.843 1.00 57.44 112 GLY A C 1
ATOM 785 O O . GLY A 1 112 ? 41.923 38.479 -29.795 1.00 57.44 112 GLY A O 1
ATOM 786 N N . GLN A 1 113 ? 42.790 37.179 -31.400 1.00 53.00 113 GLN A N 1
ATOM 787 C CA . GLN A 1 113 ? 44.171 37.569 -31.116 1.00 53.00 113 GLN A CA 1
ATOM 788 C C . GLN A 1 113 ? 44.577 38.616 -32.170 1.00 53.00 113 GLN A C 1
ATOM 790 O O . GLN A 1 113 ? 44.650 38.267 -33.350 1.00 53.00 113 GLN A O 1
ATOM 795 N N . PRO A 1 114 ? 44.800 39.894 -31.806 1.00 58.75 114 PRO A N 1
ATOM 796 C CA . PRO A 1 114 ? 45.347 40.877 -32.728 1.00 58.75 114 PRO A CA 1
ATOM 797 C C . PRO A 1 114 ? 46.775 40.447 -33.055 1.00 58.75 114 PRO A C 1
ATOM 799 O O . PRO A 1 114 ? 47.653 40.449 -32.193 1.00 58.75 114 PRO A O 1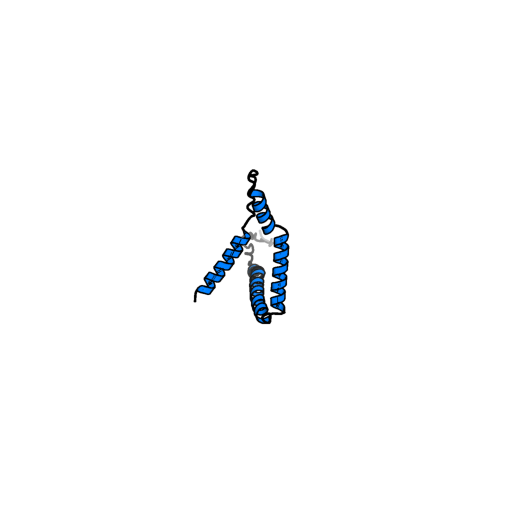
ATOM 802 N N . THR A 1 115 ? 47.013 40.024 -34.290 1.00 63.59 115 THR A N 1
ATOM 803 C CA . THR A 1 115 ? 48.359 39.750 -34.784 1.00 63.59 115 THR A CA 1
ATOM 804 C C . THR A 1 115 ? 49.094 41.078 -34.936 1.00 63.59 115 THR A C 1
ATOM 806 O O . THR A 1 115 ? 48.943 41.760 -35.948 1.00 63.59 115 THR A O 1
ATOM 809 N N . THR A 1 116 ? 49.883 41.474 -33.939 1.00 66.81 116 THR A N 1
ATOM 810 C CA . THR A 1 116 ? 50.936 42.473 -34.150 1.00 66.81 116 THR A CA 1
ATOM 811 C C . THR A 1 116 ? 52.038 41.815 -34.985 1.00 66.81 116 THR A C 1
ATOM 813 O O . THR A 1 116 ? 52.595 40.809 -34.533 1.00 66.81 116 THR A O 1
ATOM 816 N N . PRO A 1 117 ? 52.337 42.307 -36.199 1.00 72.88 117 PRO A N 1
ATOM 817 C CA . PRO A 1 117 ? 53.380 41.721 -37.031 1.00 72.88 117 PRO A CA 1
ATOM 818 C C . PRO A 1 117 ? 54.756 41.903 -36.367 1.00 72.88 117 PRO A C 1
ATOM 820 O O . PRO A 1 117 ? 55.031 42.980 -35.832 1.00 72.88 117 PRO A O 1
ATOM 823 N N . PRO A 1 118 ? 55.644 40.895 -36.407 1.00 64.31 118 PRO A N 1
ATOM 824 C CA . PRO A 1 118 ? 57.042 41.098 -36.075 1.00 64.31 118 PRO A CA 1
ATOM 825 C C . PRO A 1 118 ? 57.730 41.752 -37.278 1.00 64.31 118 PRO A C 1
ATOM 827 O O . PRO A 1 118 ? 58.105 41.073 -38.230 1.00 64.31 118 PRO A O 1
ATOM 830 N N . THR A 1 119 ? 57.908 43.073 -37.261 1.00 61.59 119 THR A N 1
ATOM 831 C CA . THR A 1 119 ? 58.943 43.686 -38.105 1.00 61.59 119 THR A CA 1
ATOM 832 C C . THR A 1 119 ? 60.260 43.543 -37.362 1.00 61.59 119 THR A C 1
ATOM 834 O O . THR A 1 119 ? 60.638 44.374 -36.539 1.00 61.59 119 THR A O 1
ATOM 837 N N . SER A 1 120 ? 60.911 42.412 -37.621 1.00 61.53 120 SER A N 1
ATOM 838 C CA . SER A 1 120 ? 62.317 42.188 -37.327 1.00 61.53 120 SER A CA 1
ATOM 839 C C . SER A 1 120 ? 63.148 43.318 -37.925 1.00 61.53 120 SER A C 1
ATOM 841 O O . SER A 1 120 ? 62.955 43.713 -39.074 1.00 61.53 120 SER A O 1
ATOM 843 N N . ALA A 1 121 ? 64.072 43.830 -37.120 1.00 62.53 121 ALA A N 1
ATOM 844 C CA . ALA A 1 121 ? 65.183 44.626 -37.594 1.00 62.53 121 ALA A CA 1
ATOM 845 C C . ALA A 1 121 ? 66.043 43.758 -38.526 1.00 62.53 121 ALA A C 1
ATOM 847 O O . ALA A 1 121 ? 66.761 42.879 -38.058 1.00 62.53 121 ALA A O 1
ATOM 848 N N . GLU A 1 122 ? 65.949 44.009 -39.829 1.00 64.00 122 GLU A N 1
ATOM 849 C CA . GLU A 1 122 ? 66.907 43.542 -40.829 1.00 64.00 122 GLU A CA 1
ATOM 850 C C . GLU A 1 122 ? 67.782 44.752 -41.179 1.00 64.00 122 GLU A C 1
ATOM 852 O O . GLU A 1 122 ? 67.313 45.740 -41.748 1.00 64.00 122 GLU A O 1
ATOM 857 N N . GLY A 1 123 ? 69.026 44.735 -40.706 1.00 61.34 123 GLY A N 1
ATOM 858 C CA . GLY A 1 123 ? 70.018 45.753 -41.017 1.00 61.34 123 GLY A CA 1
ATOM 859 C C . GLY A 1 123 ? 70.755 45.413 -42.305 1.00 61.34 123 GLY A C 1
ATOM 860 O O . GLY A 1 123 ? 71.247 44.305 -42.433 1.00 61.34 123 GLY A O 1
ATOM 861 N N . GLU A 1 124 ? 70.881 46.389 -43.198 1.00 64.12 124 GLU A N 1
ATOM 862 C CA . GLU A 1 124 ? 71.835 46.494 -44.315 1.00 64.12 124 GLU A CA 1
ATOM 863 C C . GLU A 1 124 ? 71.667 47.947 -44.814 1.00 64.12 124 GLU A C 1
ATOM 865 O O . GLU A 1 124 ? 70.547 48.416 -44.971 1.00 64.12 124 GLU A O 1
ATOM 870 N N . GLY A 1 125 ? 72.660 48.818 -44.974 1.00 57.66 125 GLY A N 1
ATOM 871 C CA . GLY A 1 125 ? 74.048 48.624 -45.348 1.00 57.66 125 GLY A CA 1
ATOM 872 C C . GLY A 1 125 ? 74.311 49.467 -46.604 1.00 57.66 125 GLY A C 1
ATOM 873 O O . GLY A 1 125 ? 74.041 49.013 -47.704 1.00 57.66 125 GLY A O 1
ATOM 874 N N . GLY A 1 126 ? 74.865 50.674 -46.438 1.00 53.34 126 GLY A N 1
ATOM 875 C CA . GLY A 1 126 ? 75.676 51.333 -47.471 1.00 53.34 126 GLY A CA 1
ATOM 876 C C . GLY A 1 126 ? 75.019 52.344 -48.429 1.00 53.34 126 GLY A C 1
ATOM 877 O O . GLY A 1 126 ? 73.983 52.091 -49.035 1.00 53.34 126 GLY A O 1
ATOM 878 N N . ASN A 1 127 ? 75.800 53.412 -48.657 1.00 51.78 127 ASN A N 1
ATOM 879 C CA . ASN A 1 127 ? 75.946 54.237 -49.872 1.00 51.78 127 ASN A CA 1
ATOM 880 C C . ASN A 1 127 ? 75.277 55.624 -49.862 1.00 51.78 127 ASN A C 1
ATOM 882 O O . ASN A 1 127 ? 74.069 55.744 -50.050 1.00 51.78 127 ASN A O 1
ATOM 886 N N . GLY A 1 128 ? 76.116 56.666 -49.759 1.00 46.84 128 GLY A N 1
ATOM 887 C CA . GLY A 1 128 ? 75.788 58.065 -50.055 1.00 46.84 128 GLY A CA 1
ATOM 888 C C . GLY A 1 128 ? 76.493 59.049 -49.144 1.00 46.84 128 GLY A C 1
ATOM 889 O O . GLY A 1 128 ? 75.813 59.541 -48.222 1.00 46.84 128 GLY A O 1
#

Sequence (128 aa):
MPHNRSLRLGIAAAFICASIAAPAFAGSGGSLPWEGPLEQIQESITGPVAGYIALAAVAIAGGMLIFGGELNDFARRLMYVVLVAGILLGATTIVGLFGSTGASIGIGQFAGQPTTPPTSAEGEGGNG

Organism: NCBI:txid648995

pLDDT: mean 75.65, std 13.87, range [46.84, 97.38]

Foldseek 3Di:
DCVVVVVVVVVVVVVVVVVPPDDPPPDDDPDDPCVVVVVVVVCCCVHCVVVVVVVVVVVVVVVCCVPVVCVVVVVVVVVVVVVVVVCVVCVVVVVCVVVVPPDPPPPPPPPDDPDPDPPDDDDDDDDD

Secondary structure (DSSP, 8-state):
--HHHHHHHHHHHHHHHHHT------------TTHHHHHHHHHHHHSHHHHHHHHHHHHHHHHHHHHSS-HHHHHHHHHHHHHHHHHHHHHHHHHHHHHH-S--------S-----------------